Protein AF-A0A2H0DFX2-F1 (afdb_monomer_lite)

Sequence (112 aa):
MTKESKKNKLSRDNHSLLMTILVDLFSQRKTLLLLVLLVSISAIAVTWSTQKARELNSQWAKLVDNRNKINVDWRKLRLEYRALAEHSRIENLARKKLNMQPVTADKEKVIR

Secondary structure (DSSP, 8-state):
--SHHHHHHHHHHHHHHHHHHHHHHHHH-HHHHHHHHHHHHHHHHHHHHHHHHHHHHHHHHHHHHHHHHHHHHHHHHHHHHHHHHHHHHHHHHHHHHH------GGG-----

Structure (mmCIF, N/CA/C/O backbone):
data_AF-A0A2H0DFX2-F1
#
_entry.id   AF-A0A2H0DFX2-F1
#
loop_
_atom_site.group_PDB
_atom_site.id
_atom_site.type_symbol
_atom_site.label_atom_id
_atom_site.label_alt_id
_atom_site.label_comp_id
_atom_site.label_asym_id
_atom_site.label_entity_id
_atom_site.label_seq_id
_atom_site.pdbx_PDB_ins_code
_atom_site.Cartn_x
_atom_site.Cartn_y
_atom_site.Cartn_z
_atom_site.occupancy
_atom_site.B_iso_or_equiv
_atom_site.auth_seq_id
_atom_site.auth_comp_id
_atom_site.auth_asym_id
_atom_site.auth_atom_id
_atom_site.pdbx_PDB_model_num
ATOM 1 N N . MET A 1 1 ? 45.044 -34.991 -30.700 1.00 48.75 1 MET A N 1
ATOM 2 C CA . MET A 1 1 ? 45.183 -33.679 -30.023 1.00 48.75 1 MET A CA 1
ATOM 3 C C . MET A 1 1 ? 44.332 -32.600 -30.722 1.00 48.75 1 MET A C 1
ATOM 5 O O . MET A 1 1 ? 44.796 -31.498 -30.960 1.00 48.75 1 MET A O 1
ATOM 9 N N . THR A 1 2 ? 43.081 -32.912 -31.103 1.00 49.66 2 THR A N 1
ATOM 10 C CA . THR A 1 2 ? 42.354 -32.189 -32.180 1.00 49.66 2 THR A CA 1
ATOM 11 C C . THR A 1 2 ? 40.900 -31.815 -31.855 1.00 49.66 2 THR A C 1
ATOM 13 O O . THR A 1 2 ? 40.184 -31.336 -32.731 1.00 49.66 2 THR A O 1
ATOM 16 N N . LYS A 1 3 ? 40.435 -31.994 -30.611 1.00 53.09 3 LYS A N 1
ATOM 17 C CA . LYS A 1 3 ? 39.040 -31.684 -30.227 1.00 53.09 3 LYS A CA 1
ATOM 18 C C . LYS A 1 3 ? 38.868 -30.359 -29.467 1.00 53.09 3 LYS A C 1
ATOM 20 O O . LYS A 1 3 ? 37.813 -29.745 -29.572 1.00 53.09 3 LYS A O 1
ATOM 25 N N . GLU A 1 4 ? 39.915 -29.868 -28.806 1.00 49.66 4 GLU A N 1
ATOM 26 C CA . GLU A 1 4 ? 39.890 -28.621 -28.017 1.00 49.66 4 GLU A CA 1
ATOM 27 C C . GLU A 1 4 ? 39.815 -27.353 -28.900 1.00 49.66 4 GLU A C 1
ATOM 29 O O . GLU A 1 4 ? 39.080 -26.414 -28.603 1.00 49.66 4 GLU A O 1
ATOM 34 N N . SER A 1 5 ? 40.497 -27.342 -30.054 1.00 49.50 5 SER A N 1
ATOM 35 C CA . SER A 1 5 ? 40.596 -26.152 -30.923 1.00 49.50 5 SER A CA 1
ATOM 36 C C . SER A 1 5 ? 39.297 -25.814 -31.681 1.00 49.50 5 SER A C 1
ATOM 38 O O . SER A 1 5 ? 38.997 -24.642 -31.909 1.00 49.50 5 SER A O 1
ATOM 40 N N . LYS A 1 6 ? 38.461 -26.810 -32.023 1.00 51.00 6 LYS A N 1
ATOM 41 C CA . LYS A 1 6 ? 37.189 -26.578 -32.744 1.00 51.00 6 LYS A CA 1
ATOM 42 C C . LYS A 1 6 ? 36.076 -26.011 -31.856 1.00 51.00 6 LYS A C 1
ATOM 44 O O . LYS A 1 6 ? 35.236 -25.263 -32.349 1.00 51.00 6 LYS A O 1
ATOM 49 N N . LYS A 1 7 ? 36.080 -26.321 -30.555 1.00 50.56 7 LYS A N 1
ATOM 50 C CA . LYS A 1 7 ? 35.050 -25.857 -29.607 1.00 50.56 7 LYS A CA 1
ATOM 51 C C . LYS A 1 7 ? 35.168 -24.351 -29.321 1.00 50.56 7 LYS A C 1
ATOM 53 O O . LYS A 1 7 ? 34.162 -23.690 -29.092 1.00 50.56 7 LYS A O 1
ATOM 58 N N . ASN A 1 8 ? 36.384 -23.806 -29.425 1.00 50.94 8 ASN A N 1
ATOM 59 C CA . ASN A 1 8 ? 36.686 -22.398 -29.157 1.00 50.94 8 ASN A CA 1
ATOM 60 C C . ASN A 1 8 ? 36.369 -21.460 -30.346 1.00 50.94 8 ASN A C 1
ATOM 62 O O . ASN A 1 8 ? 36.130 -20.275 -30.141 1.00 50.94 8 ASN A O 1
ATOM 66 N N . LYS A 1 9 ? 36.303 -21.974 -31.589 1.00 52.78 9 LYS A N 1
ATOM 67 C CA . LYS A 1 9 ? 35.828 -21.202 -32.761 1.00 52.78 9 LYS A CA 1
ATOM 68 C C . LYS A 1 9 ? 34.303 -21.107 -32.832 1.00 52.78 9 LYS A C 1
ATOM 70 O O . LYS A 1 9 ? 33.781 -20.022 -33.044 1.00 52.78 9 LYS A O 1
ATOM 75 N N . LEU A 1 10 ? 33.591 -22.204 -32.553 1.00 53.06 10 LEU A N 1
ATOM 76 C CA . LEU A 1 10 ? 32.124 -22.220 -32.619 1.00 53.06 10 LEU A CA 1
ATOM 77 C C . LEU A 1 10 ? 31.477 -21.235 -31.625 1.00 53.06 10 LEU A C 1
ATOM 79 O O . LEU A 1 10 ? 30.417 -20.694 -31.905 1.00 53.06 10 LEU A O 1
ATOM 83 N N . SER A 1 11 ? 32.121 -20.951 -30.488 1.00 53.56 11 SER A N 1
ATOM 84 C CA . SER A 1 11 ? 31.616 -19.956 -29.531 1.00 53.56 11 SER A CA 1
ATOM 85 C C . SER A 1 11 ? 32.012 -18.515 -29.887 1.00 53.56 11 SER A C 1
ATOM 87 O O . SER A 1 11 ? 31.272 -17.591 -29.567 1.00 53.56 11 SER A O 1
ATOM 89 N N . ARG A 1 12 ? 33.149 -18.298 -30.565 1.00 58.59 12 ARG A N 1
ATOM 90 C CA . ARG A 1 12 ? 33.666 -16.953 -30.887 1.00 58.59 12 ARG A CA 1
ATOM 91 C C . ARG A 1 12 ? 32.906 -16.299 -32.046 1.00 58.59 12 ARG A C 1
ATOM 93 O O . ARG A 1 12 ? 32.673 -15.095 -32.003 1.00 58.59 12 ARG A O 1
ATOM 100 N N . ASP A 1 13 ? 32.441 -17.107 -32.997 1.00 59.00 13 ASP A N 1
ATOM 101 C CA . ASP 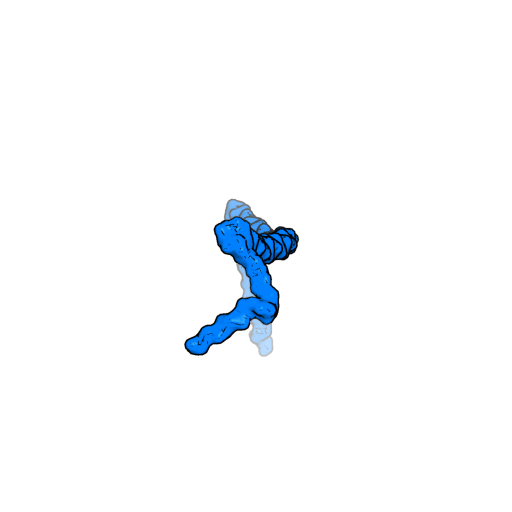A 1 13 ? 31.689 -16.646 -34.171 1.00 59.00 13 ASP A CA 1
ATOM 102 C C . ASP A 1 13 ? 30.196 -16.428 -33.837 1.00 59.00 13 ASP A C 1
ATOM 104 O O . ASP A 1 13 ? 29.562 -15.492 -34.320 1.00 59.00 13 ASP A O 1
ATOM 108 N N . ASN A 1 14 ? 29.638 -17.226 -32.919 1.00 62.69 14 ASN A N 1
ATOM 109 C CA . ASN A 1 14 ? 28.245 -17.081 -32.482 1.00 62.69 14 ASN A CA 1
ATOM 110 C C . ASN A 1 14 ? 28.026 -15.828 -31.622 1.00 62.69 14 ASN A C 1
ATOM 112 O O . ASN A 1 14 ? 26.974 -15.194 -31.719 1.00 62.69 14 ASN A O 1
ATOM 116 N N . HIS A 1 15 ? 29.011 -15.439 -30.804 1.00 59.06 15 HIS A N 1
ATOM 117 C CA . HIS A 1 15 ? 28.920 -14.204 -30.025 1.00 59.06 15 HIS A CA 1
ATOM 118 C C . HIS A 1 15 ? 29.014 -12.959 -30.904 1.00 59.06 15 HIS A C 1
ATOM 120 O O . HIS A 1 15 ? 28.297 -12.004 -30.625 1.00 59.06 15 HIS A O 1
ATOM 126 N N . SER A 1 16 ? 29.817 -12.959 -31.978 1.00 71.00 16 SER A N 1
ATOM 127 C CA . SER A 1 16 ? 29.875 -11.792 -32.863 1.00 71.00 16 SER A CA 1
ATOM 128 C C . SER A 1 16 ? 28.618 -11.679 -33.720 1.00 71.00 16 SER A C 1
ATOM 130 O O . SER A 1 16 ? 28.055 -10.600 -33.783 1.00 71.00 16 SER A O 1
ATOM 132 N N . LEU A 1 17 ? 28.106 -12.769 -34.303 1.00 75.44 17 LEU A N 1
ATOM 133 C CA . LEU A 1 17 ? 26.921 -12.716 -35.171 1.00 75.44 17 LEU A CA 1
ATOM 134 C C . LEU A 1 17 ? 25.644 -12.337 -34.414 1.00 75.44 17 LEU A C 1
ATOM 136 O O . LEU A 1 17 ? 24.898 -11.466 -34.862 1.00 75.44 17 LEU A O 1
ATOM 140 N N . LEU A 1 18 ? 25.404 -12.944 -33.246 1.00 75.19 18 LEU A N 1
ATOM 141 C CA . LEU A 1 18 ? 24.248 -12.594 -32.417 1.00 75.19 18 LEU A CA 1
ATOM 142 C C . LEU A 1 18 ? 24.346 -11.157 -31.902 1.00 75.19 18 LEU A C 1
ATOM 144 O O . LEU A 1 18 ? 23.345 -10.444 -31.895 1.00 75.19 18 LEU A O 1
ATOM 148 N N . MET A 1 19 ? 25.549 -10.713 -31.522 1.00 74.00 19 MET A N 1
ATOM 149 C CA . MET A 1 19 ? 25.776 -9.335 -31.094 1.00 74.00 19 MET A CA 1
ATOM 150 C C . MET A 1 19 ? 25.605 -8.347 -32.254 1.00 74.00 19 MET A C 1
ATOM 152 O O . MET A 1 19 ? 25.026 -7.285 -32.050 1.00 74.00 19 MET A O 1
ATOM 156 N N . THR A 1 20 ? 26.027 -8.692 -33.474 1.00 73.44 20 THR A N 1
ATOM 157 C CA . THR A 1 20 ? 25.844 -7.843 -34.659 1.00 73.44 20 THR A CA 1
ATOM 158 C C . THR A 1 20 ? 24.376 -7.748 -35.063 1.00 73.44 20 THR A C 1
ATOM 160 O O . THR A 1 20 ? 23.921 -6.645 -35.326 1.00 73.44 20 THR A O 1
ATOM 163 N N . ILE A 1 21 ? 23.603 -8.841 -35.043 1.00 73.06 21 ILE A N 1
ATOM 164 C CA . ILE A 1 21 ? 22.159 -8.798 -35.345 1.00 73.06 21 ILE A CA 1
ATOM 165 C C . ILE A 1 21 ? 21.405 -7.999 -34.278 1.00 73.06 21 ILE A C 1
ATOM 167 O O . ILE A 1 21 ? 20.544 -7.192 -34.621 1.00 73.06 21 ILE A O 1
ATOM 171 N N . LEU A 1 22 ? 21.749 -8.165 -32.995 1.00 73.50 22 LEU A N 1
ATOM 172 C CA . LEU A 1 22 ? 21.200 -7.337 -31.917 1.00 73.50 22 LEU A CA 1
ATOM 173 C C . LEU A 1 22 ? 21.494 -5.854 -32.156 1.00 73.50 22 LEU A C 1
ATOM 175 O O . LEU A 1 22 ? 20.584 -5.037 -32.102 1.00 73.50 22 LEU A O 1
ATOM 179 N N . VAL A 1 23 ? 22.738 -5.496 -32.464 1.00 72.69 23 VAL A N 1
ATOM 180 C CA . VAL A 1 23 ? 23.123 -4.098 -32.698 1.00 72.69 23 VAL A CA 1
ATOM 181 C C . VAL A 1 23 ? 22.504 -3.534 -33.983 1.00 72.69 23 VAL A C 1
ATOM 183 O O . VAL A 1 23 ? 22.081 -2.381 -33.985 1.00 72.69 23 VAL A O 1
ATOM 186 N N . ASP A 1 24 ? 22.392 -4.323 -35.052 1.00 68.25 24 ASP A N 1
ATOM 187 C CA . ASP A 1 24 ? 21.836 -3.884 -36.338 1.00 68.25 24 ASP A CA 1
ATOM 188 C C . ASP A 1 24 ? 20.313 -3.694 -36.258 1.00 68.25 24 ASP A C 1
ATOM 190 O O . ASP A 1 24 ? 19.789 -2.684 -36.725 1.00 68.25 24 ASP A O 1
ATOM 194 N N . LEU A 1 25 ? 19.596 -4.575 -35.545 1.00 69.50 25 LEU A N 1
ATOM 195 C CA . LEU A 1 25 ? 18.163 -4.404 -35.271 1.00 69.50 25 LEU A CA 1
ATOM 196 C C . LEU A 1 25 ? 17.895 -3.141 -34.438 1.00 69.50 25 LEU A C 1
ATOM 198 O O . LEU A 1 25 ? 16.916 -2.427 -34.668 1.00 69.50 25 LEU A O 1
ATOM 202 N N . PHE A 1 26 ? 18.795 -2.853 -33.495 1.00 69.38 26 PHE A N 1
ATOM 203 C CA . PHE A 1 26 ? 18.762 -1.648 -32.676 1.00 69.38 26 PHE A CA 1
ATOM 204 C C . PHE A 1 26 ? 19.114 -0.388 -33.497 1.00 69.38 26 PHE A C 1
ATOM 206 O O . PHE A 1 26 ? 18.474 0.647 -33.332 1.00 69.38 26 PHE A O 1
ATOM 213 N N . SER A 1 27 ? 20.068 -0.456 -34.430 1.00 68.06 27 SER A N 1
ATOM 214 C CA . SER A 1 27 ? 20.563 0.710 -35.182 1.00 68.06 27 SER A CA 1
ATOM 215 C C . SER A 1 27 ? 19.706 1.078 -36.407 1.00 68.06 27 SER A C 1
ATOM 217 O O . SER A 1 27 ? 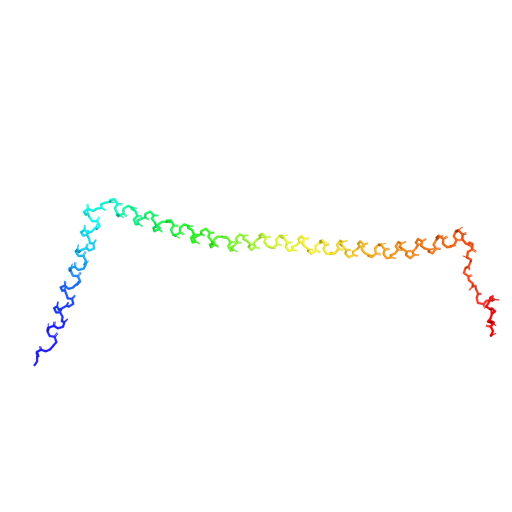19.434 2.259 -36.641 1.00 68.06 27 SER A O 1
ATOM 219 N N . GLN A 1 28 ? 19.215 0.086 -37.160 1.00 67.25 28 GLN A N 1
ATOM 220 C CA . GLN A 1 28 ? 18.423 0.280 -38.388 1.00 67.25 28 GLN A CA 1
ATOM 221 C C . GLN A 1 28 ? 17.029 0.859 -38.104 1.00 67.25 28 GLN A C 1
ATOM 223 O O . GLN A 1 28 ? 16.505 1.659 -38.880 1.00 67.25 28 GLN A O 1
ATOM 228 N N . ARG A 1 29 ? 16.401 0.465 -36.985 1.00 72.38 29 ARG A N 1
ATOM 229 C CA . ARG A 1 29 ? 15.022 0.846 -36.635 1.00 72.38 29 ARG A CA 1
ATOM 230 C C . ARG A 1 29 ? 14.962 1.555 -35.285 1.00 72.38 29 ARG A C 1
ATOM 232 O O . ARG A 1 29 ? 14.411 1.039 -34.315 1.00 72.38 29 ARG A O 1
ATOM 239 N N . LYS A 1 30 ? 15.454 2.800 -35.258 1.00 78.62 30 LYS A N 1
ATOM 240 C CA . LYS A 1 30 ? 15.394 3.712 -34.094 1.00 78.62 30 LYS A CA 1
ATOM 241 C C . LYS A 1 30 ? 14.001 3.791 -33.441 1.00 78.62 30 LYS A C 1
ATOM 243 O O . LYS A 1 30 ? 13.902 3.954 -32.230 1.00 78.62 30 LYS A O 1
ATOM 248 N N . THR A 1 31 ? 12.928 3.637 -34.222 1.00 77.62 31 THR A N 1
ATOM 249 C CA . THR A 1 31 ? 11.536 3.612 -33.739 1.00 77.62 31 THR A CA 1
ATOM 250 C C . THR A 1 31 ? 11.211 2.392 -32.874 1.00 77.62 31 THR A C 1
ATOM 252 O O . THR A 1 31 ? 10.556 2.541 -31.846 1.00 77.62 31 THR A O 1
ATOM 255 N N . LEU A 1 32 ? 11.691 1.198 -33.239 1.00 81.56 32 LEU A N 1
ATOM 256 C CA . LEU A 1 32 ? 11.529 -0.013 -32.424 1.00 81.56 32 LEU A CA 1
ATOM 257 C C . LEU A 1 32 ? 12.320 0.100 -31.125 1.00 81.56 32 LEU A C 1
ATOM 259 O O . LEU A 1 32 ? 11.829 -0.267 -30.062 1.00 81.56 32 LEU A O 1
ATOM 263 N N . LEU A 1 33 ? 13.522 0.663 -31.209 1.00 82.62 33 LEU A N 1
ATOM 264 C CA . LEU A 1 33 ? 14.376 0.902 -30.056 1.00 82.62 33 LEU A CA 1
ATOM 265 C C . LEU A 1 33 ? 13.703 1.831 -29.030 1.00 82.62 33 LEU A C 1
ATOM 267 O O . LEU A 1 33 ? 13.659 1.527 -27.837 1.00 82.62 33 LEU A O 1
ATOM 271 N N . LEU A 1 34 ? 13.119 2.933 -29.511 1.00 83.44 34 LEU A N 1
ATOM 272 C CA . LEU A 1 34 ? 12.337 3.863 -28.696 1.00 83.44 34 LEU A CA 1
ATOM 273 C C . LEU A 1 34 ? 11.138 3.162 -28.039 1.00 83.44 34 LEU A C 1
ATOM 275 O O . LEU A 1 34 ? 10.886 3.361 -26.853 1.00 83.44 34 LEU A O 1
ATOM 279 N N . LEU A 1 35 ? 10.424 2.316 -28.787 1.00 85.81 35 LEU A N 1
ATOM 280 C CA . LEU A 1 35 ? 9.277 1.562 -28.279 1.00 85.81 35 LEU A CA 1
ATOM 281 C C . LEU A 1 35 ? 9.682 0.603 -27.147 1.00 85.81 35 LEU A C 1
ATOM 283 O O . LEU A 1 35 ? 9.036 0.579 -26.102 1.00 85.81 35 LEU A O 1
ATOM 287 N N . VAL A 1 36 ? 10.770 -0.152 -27.327 1.00 86.75 36 VAL A N 1
ATOM 288 C CA . VAL A 1 36 ? 11.293 -1.083 -26.311 1.00 86.75 36 VAL A CA 1
ATOM 289 C C . VAL A 1 36 ? 11.715 -0.334 -25.049 1.00 86.75 36 VAL A C 1
ATOM 291 O O . VAL A 1 36 ? 11.405 -0.771 -23.937 1.00 86.75 36 VAL A O 1
ATOM 294 N N . LEU A 1 37 ? 12.375 0.816 -25.207 1.00 89.62 37 LEU A N 1
ATOM 295 C CA . LEU A 1 37 ? 12.759 1.672 -24.088 1.00 89.62 37 LEU A CA 1
ATOM 296 C C . LEU A 1 37 ? 11.520 2.162 -23.324 1.00 89.62 37 LEU A C 1
ATOM 298 O O . LEU A 1 37 ? 11.467 2.056 -22.100 1.00 89.62 37 LEU A O 1
ATOM 302 N N . LEU A 1 38 ? 10.505 2.646 -24.044 1.00 91.31 38 LEU A N 1
ATOM 303 C CA . LEU A 1 38 ? 9.275 3.173 -23.458 1.00 91.31 38 LEU A CA 1
ATOM 304 C C . LEU A 1 38 ? 8.508 2.095 -22.677 1.00 91.31 38 LEU A C 1
ATOM 306 O O . LEU A 1 38 ? 8.070 2.338 -21.552 1.00 91.31 38 LEU A O 1
ATOM 310 N N . VAL A 1 39 ? 8.400 0.884 -23.234 1.00 92.31 39 VAL A N 1
ATOM 311 C CA . VAL A 1 39 ? 7.771 -0.267 -22.564 1.00 92.31 39 VAL A CA 1
ATOM 312 C C . VAL A 1 39 ? 8.569 -0.700 -21.331 1.00 92.31 39 VAL A C 1
ATOM 314 O O . VAL A 1 39 ? 7.977 -0.961 -20.284 1.00 92.31 39 VAL A O 1
ATOM 317 N N . SER A 1 40 ? 9.901 -0.717 -21.407 1.00 94.69 40 SER A N 1
ATOM 318 C CA . SER A 1 40 ? 10.760 -1.059 -20.264 1.00 94.69 40 SER A CA 1
ATOM 319 C C . SER A 1 40 ? 10.599 -0.058 -19.116 1.00 94.69 40 SER A C 1
ATOM 321 O O . SER A 1 40 ? 10.420 -0.453 -17.964 1.00 94.69 40 SER A O 1
ATOM 323 N N . ILE A 1 41 ? 10.586 1.243 -19.431 1.00 94.56 41 ILE A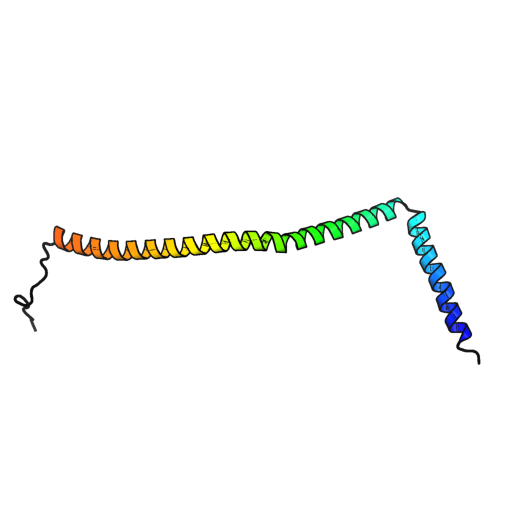 N 1
ATOM 324 C CA . ILE A 1 41 ? 10.341 2.310 -18.451 1.00 94.56 41 ILE A CA 1
ATOM 325 C C . ILE A 1 41 ? 8.944 2.160 -17.837 1.00 94.56 41 ILE A C 1
ATOM 327 O O . ILE A 1 41 ? 8.796 2.260 -16.619 1.00 94.56 41 ILE A O 1
ATOM 331 N N . SER A 1 42 ? 7.928 1.870 -18.654 1.00 92.56 42 SER A N 1
ATOM 332 C CA . SER A 1 42 ? 6.557 1.644 -18.187 1.00 92.56 42 SER A CA 1
ATOM 333 C C . SER A 1 42 ? 6.466 0.465 -17.210 1.00 92.56 42 SER A C 1
ATOM 335 O O . SER A 1 42 ? 5.891 0.606 -16.131 1.00 92.56 42 SER A O 1
ATOM 337 N N . ALA A 1 43 ? 7.101 -0.668 -17.522 1.00 91.75 43 ALA A N 1
ATOM 338 C CA . ALA A 1 43 ? 7.111 -1.845 -16.654 1.00 91.75 43 ALA A CA 1
ATOM 339 C C . ALA A 1 43 ? 7.754 -1.558 -15.285 1.00 91.75 43 ALA A C 1
ATOM 341 O O . ALA A 1 43 ? 7.220 -1.952 -14.241 1.00 91.75 43 ALA A O 1
ATOM 342 N N . ILE A 1 44 ? 8.873 -0.825 -15.279 1.00 92.62 44 ILE A N 1
ATOM 343 C CA . ILE A 1 44 ? 9.550 -0.398 -14.048 1.00 92.62 44 ILE A CA 1
ATOM 344 C C . ILE A 1 44 ? 8.655 0.560 -13.254 1.00 92.62 44 ILE A C 1
ATOM 346 O O . ILE A 1 44 ? 8.484 0.374 -12.050 1.00 92.62 44 ILE A O 1
ATOM 350 N N . ALA A 1 45 ? 8.038 1.544 -13.911 1.00 89.00 45 ALA A N 1
ATOM 351 C CA . ALA A 1 45 ? 7.163 2.522 -13.267 1.00 89.00 45 ALA A CA 1
ATOM 352 C C . ALA A 1 45 ? 5.939 1.867 -12.599 1.00 89.00 45 ALA A C 1
ATOM 354 O O . ALA A 1 45 ? 5.621 2.173 -11.448 1.00 89.00 45 ALA A O 1
ATOM 355 N N . VAL A 1 46 ? 5.284 0.922 -13.282 1.00 86.94 46 VAL A N 1
ATOM 356 C CA . VAL A 1 46 ? 4.132 0.170 -12.751 1.00 86.94 46 VAL A CA 1
ATOM 357 C C . VAL A 1 46 ? 4.532 -0.680 -11.541 1.00 86.94 46 VAL A C 1
ATOM 359 O O . VAL A 1 46 ? 3.865 -0.659 -10.500 1.00 86.94 46 VAL A O 1
ATOM 362 N N . THR A 1 47 ? 5.653 -1.394 -11.644 1.00 85.38 47 THR A N 1
ATOM 363 C CA . THR A 1 47 ? 6.174 -2.230 -10.552 1.00 85.38 47 THR A CA 1
ATOM 364 C C . THR A 1 47 ? 6.569 -1.377 -9.344 1.00 85.38 47 THR A C 1
ATOM 366 O O . THR A 1 47 ? 6.250 -1.714 -8.202 1.00 85.38 47 THR A O 1
ATOM 369 N N . TRP A 1 48 ? 7.201 -0.225 -9.581 1.00 83.25 48 TRP A N 1
ATOM 370 C CA . TRP A 1 48 ? 7.611 0.695 -8.523 1.00 83.25 48 TRP A CA 1
ATOM 371 C C . TRP A 1 48 ? 6.417 1.335 -7.807 1.00 83.25 48 TRP A C 1
ATOM 373 O O . TRP A 1 48 ? 6.409 1.409 -6.576 1.00 83.25 48 TRP A O 1
ATOM 383 N N . SER A 1 49 ? 5.375 1.710 -8.556 1.00 73.75 49 SER A N 1
ATOM 384 C CA . SER A 1 49 ? 4.106 2.198 -8.001 1.00 73.75 49 SER A CA 1
ATOM 385 C C . SER A 1 49 ? 3.463 1.164 -7.066 1.00 73.75 49 SER A C 1
ATOM 387 O O . SER A 1 49 ? 3.026 1.484 -5.959 1.00 73.75 49 SER A O 1
ATOM 389 N N . THR A 1 50 ? 3.519 -0.114 -7.448 1.00 76.12 50 THR A N 1
ATOM 390 C CA . THR A 1 50 ? 2.979 -1.221 -6.645 1.00 76.12 50 THR A CA 1
ATOM 391 C C . THR A 1 50 ? 3.792 -1.456 -5.369 1.00 76.12 50 THR A C 1
ATOM 393 O O . THR A 1 50 ? 3.228 -1.743 -4.312 1.00 76.12 50 THR A O 1
ATOM 396 N N . GLN A 1 51 ? 5.117 -1.293 -5.419 1.00 66.12 51 GLN A N 1
ATOM 397 C CA . GLN A 1 51 ? 5.960 -1.465 -4.235 1.00 66.12 51 GLN A CA 1
ATOM 398 C C . GLN A 1 51 ? 5.796 -0.312 -3.233 1.00 66.12 51 GLN A C 1
ATOM 400 O O . GLN A 1 51 ? 5.699 -0.556 -2.029 1.00 66.12 51 GLN A O 1
ATOM 405 N N . LYS A 1 52 ? 5.665 0.931 -3.717 1.00 62.09 52 LYS A N 1
ATOM 406 C CA . LYS A 1 52 ? 5.343 2.115 -2.895 1.00 62.09 52 LYS A CA 1
ATOM 407 C C . LYS A 1 52 ? 4.010 1.965 -2.158 1.00 62.09 52 LYS A C 1
ATOM 409 O O . LYS A 1 52 ? 3.880 2.439 -1.028 1.00 62.09 52 LYS A O 1
ATOM 414 N N . ALA A 1 53 ? 3.052 1.253 -2.753 1.00 61.22 53 ALA A N 1
ATOM 415 C CA . ALA A 1 53 ? 1.787 0.954 -2.099 1.00 61.22 53 ALA A CA 1
ATOM 416 C C . ALA A 1 53 ? 1.981 0.128 -0.817 1.00 61.22 53 ALA A C 1
ATOM 418 O O . ALA A 1 53 ? 1.249 0.354 0.134 1.00 61.22 53 ALA A O 1
ATOM 419 N N . ARG A 1 54 ? 2.984 -0.758 -0.710 1.00 62.12 54 ARG A N 1
ATOM 420 C CA . ARG A 1 54 ? 3.173 -1.579 0.506 1.00 62.12 54 ARG A CA 1
ATOM 421 C C . ARG A 1 54 ? 3.596 -0.767 1.731 1.00 62.12 54 ARG A C 1
ATOM 423 O O . ARG A 1 54 ? 3.126 -1.045 2.832 1.00 62.12 54 ARG A O 1
ATOM 430 N N . GLU A 1 55 ? 4.446 0.240 1.557 1.00 59.44 55 GLU A N 1
ATOM 431 C CA . GLU A 1 55 ? 4.940 1.054 2.674 1.00 59.44 55 GLU A CA 1
ATOM 432 C C . GLU A 1 55 ? 3.935 2.139 3.081 1.00 59.44 55 GLU A C 1
ATOM 434 O O . GLU A 1 55 ? 3.656 2.317 4.269 1.00 59.44 55 GLU A O 1
ATOM 439 N N . LEU A 1 56 ? 3.302 2.796 2.101 1.00 59.00 56 LEU A N 1
ATOM 440 C CA . LEU A 1 56 ? 2.268 3.793 2.373 1.00 59.00 56 LEU A CA 1
ATOM 441 C C . LEU A 1 56 ? 1.012 3.127 2.962 1.00 59.00 56 LEU A C 1
ATOM 443 O O . LEU A 1 56 ? 0.463 3.616 3.948 1.00 59.00 56 LEU A O 1
ATOM 447 N N . ASN A 1 57 ? 0.618 1.954 2.455 1.00 58.53 57 ASN A N 1
ATOM 448 C CA . ASN A 1 57 ? -0.505 1.189 3.001 1.00 58.53 57 ASN A CA 1
ATOM 449 C C . ASN A 1 57 ? -0.256 0.728 4.443 1.00 58.53 57 ASN A C 1
ATOM 451 O O . ASN A 1 57 ? -1.208 0.619 5.201 1.00 58.53 57 ASN A O 1
ATOM 455 N N . SER A 1 58 ? 0.995 0.517 4.867 1.00 61.50 58 SER A N 1
ATOM 456 C CA . SER A 1 58 ? 1.301 0.177 6.265 1.00 61.50 58 SER A CA 1
ATOM 457 C C . SER A 1 58 ? 0.982 1.334 7.221 1.00 61.50 58 SER A C 1
ATOM 459 O O . SER A 1 58 ? 0.392 1.123 8.281 1.00 61.50 58 SER A O 1
ATOM 461 N N . GLN A 1 59 ? 1.300 2.576 6.840 1.00 64.31 59 GLN A N 1
ATOM 462 C CA . GLN A 1 59 ? 0.977 3.752 7.659 1.00 64.31 59 GLN A CA 1
ATOM 463 C C . GLN A 1 59 ? -0.531 4.025 7.690 1.00 64.31 59 GLN A C 1
ATOM 465 O O . GLN A 1 59 ? -1.099 4.239 8.762 1.00 64.31 59 GLN A O 1
ATOM 470 N N . TRP A 1 60 ? -1.192 3.933 6.533 1.00 69.75 60 TRP A N 1
ATOM 471 C CA . TRP A 1 60 ? -2.649 4.035 6.440 1.00 69.75 60 TRP A CA 1
ATOM 472 C C . TRP A 1 60 ? -3.352 2.935 7.247 1.00 69.75 60 TRP A C 1
ATOM 474 O O . TRP A 1 60 ? -4.267 3.231 8.014 1.00 69.75 60 TRP A O 1
ATOM 484 N N . ALA A 1 61 ? -2.881 1.689 7.165 1.00 69.50 61 ALA A N 1
ATOM 485 C CA . ALA A 1 61 ? -3.416 0.568 7.934 1.00 69.50 61 ALA A CA 1
ATOM 486 C C . ALA A 1 61 ? -3.280 0.783 9.448 1.00 69.50 61 ALA A C 1
ATOM 488 O O . ALA A 1 61 ? -4.226 0.509 10.184 1.00 69.50 61 ALA A O 1
ATOM 489 N N . LYS A 1 62 ? -2.155 1.336 9.924 1.00 77.31 62 LYS A N 1
ATOM 490 C CA . LYS A 1 62 ? -1.965 1.662 11.350 1.00 77.31 62 LYS A CA 1
ATOM 491 C C . LYS A 1 62 ? -2.951 2.722 11.847 1.00 77.31 62 LYS A C 1
ATOM 493 O O . LYS A 1 62 ? -3.484 2.600 12.948 1.00 77.31 62 LYS A O 1
ATOM 498 N N . LEU A 1 63 ? -3.210 3.760 11.052 1.00 75.38 63 LEU A N 1
ATOM 499 C CA . LEU A 1 63 ? -4.152 4.816 11.433 1.00 75.38 63 LEU A CA 1
ATOM 500 C C . LEU A 1 63 ? -5.601 4.299 11.464 1.00 75.38 63 LEU A C 1
ATOM 502 O O . LEU A 1 63 ? -6.371 4.642 12.363 1.00 75.38 63 LEU A O 1
ATOM 506 N N . VAL A 1 64 ? -5.949 3.424 10.516 1.00 80.56 64 VAL A N 1
ATOM 507 C CA . VAL A 1 64 ? -7.244 2.731 10.470 1.00 80.56 64 VAL A CA 1
ATOM 508 C C . VAL A 1 64 ? -7.410 1.781 11.661 1.00 80.56 64 VAL A C 1
ATOM 510 O O . VAL A 1 64 ? -8.474 1.770 12.277 1.00 80.56 64 VAL A O 1
ATOM 513 N N . ASP A 1 65 ? -6.365 1.047 12.045 1.00 80.75 65 ASP A N 1
ATOM 514 C CA . ASP A 1 65 ? -6.387 0.153 13.210 1.00 80.75 65 ASP A CA 1
ATOM 515 C C . ASP A 1 65 ? -6.665 0.913 14.518 1.00 80.75 65 ASP A C 1
ATOM 517 O O . ASP A 1 65 ? -7.561 0.548 15.282 1.00 80.75 65 ASP A O 1
ATOM 521 N N . ASN A 1 66 ? -5.978 2.038 14.737 1.00 80.56 66 ASN A N 1
ATOM 522 C CA . ASN A 1 66 ? -6.220 2.889 15.905 1.00 80.56 66 ASN A CA 1
ATOM 523 C C . ASN A 1 66 ? -7.662 3.413 15.951 1.00 80.56 66 ASN A C 1
ATOM 525 O O . ASN A 1 66 ? -8.299 3.408 17.006 1.00 80.56 66 ASN A O 1
ATOM 529 N N . ARG A 1 67 ? -8.216 3.813 14.800 1.00 82.88 67 ARG A N 1
ATOM 530 C CA . ARG A 1 67 ? -9.617 4.246 14.714 1.00 82.88 67 ARG A CA 1
ATOM 531 C C . ARG A 1 67 ? -10.590 3.099 15.000 1.00 82.88 67 ARG A C 1
ATOM 533 O O . ARG A 1 67 ? -11.622 3.315 15.635 1.00 82.88 67 ARG A O 1
ATOM 540 N N . ASN A 1 68 ? -10.273 1.884 14.563 1.00 83.19 68 ASN A N 1
ATOM 541 C CA . ASN A 1 68 ? -11.098 0.705 14.811 1.00 83.19 68 ASN A CA 1
ATOM 542 C C . ASN A 1 68 ? -11.145 0.335 16.295 1.00 83.19 68 ASN A C 1
ATOM 544 O O . ASN A 1 68 ? -12.234 0.050 16.794 1.00 83.19 68 ASN A O 1
ATOM 548 N N . LYS A 1 69 ? -10.012 0.411 17.005 1.00 88.12 69 LYS A N 1
ATOM 549 C CA . LYS A 1 69 ? -9.945 0.171 18.457 1.00 88.12 69 LYS A CA 1
ATOM 550 C C . LYS A 1 69 ? -10.911 1.073 19.224 1.00 88.12 69 LYS A C 1
ATOM 552 O O . LYS A 1 69 ? -11.801 0.576 19.907 1.00 88.12 69 LYS A O 1
ATOM 557 N N . ILE A 1 70 ? -10.841 2.385 18.991 1.00 90.00 70 ILE A N 1
ATOM 558 C CA . ILE A 1 70 ? -11.724 3.356 19.659 1.00 90.00 70 ILE A CA 1
ATOM 559 C C . ILE A 1 70 ? -13.203 3.084 19.335 1.00 90.00 70 ILE A C 1
ATOM 561 O O . ILE A 1 70 ? -14.057 3.149 20.215 1.00 90.00 70 ILE A O 1
ATOM 565 N N . ASN A 1 71 ? -13.532 2.737 18.086 1.00 89.06 71 ASN A N 1
ATOM 566 C CA . ASN A 1 71 ? -14.908 2.408 17.693 1.00 89.06 71 ASN A CA 1
ATOM 567 C C . ASN A 1 71 ? -15.449 1.134 18.362 1.00 89.06 71 ASN A C 1
ATOM 569 O O . ASN A 1 71 ? -16.660 1.008 18.561 1.00 89.06 71 ASN A O 1
ATOM 573 N N . VAL A 1 72 ? -14.593 0.156 18.659 1.00 88.94 72 VAL A N 1
ATOM 574 C CA . VAL A 1 72 ? -14.986 -1.041 19.415 1.00 88.94 72 VAL A CA 1
ATOM 575 C C . VAL A 1 72 ? -15.349 -0.649 20.841 1.00 88.94 72 VAL A C 1
ATOM 577 O O . VAL A 1 72 ? -16.455 -0.967 21.283 1.00 88.94 72 VAL A O 1
ATOM 580 N N . ASP A 1 73 ? -14.489 0.116 21.508 1.00 88.75 73 ASP A N 1
ATOM 581 C CA . ASP A 1 73 ? -14.721 0.556 22.886 1.00 88.75 73 ASP A CA 1
ATOM 582 C C . ASP A 1 73 ? -15.986 1.414 22.998 1.00 88.75 73 ASP A C 1
ATOM 584 O O . ASP A 1 73 ? -16.819 1.204 23.879 1.00 88.75 73 ASP A O 1
ATOM 588 N N . TRP A 1 74 ? -16.211 2.314 22.038 1.00 89.00 74 TRP A N 1
ATOM 589 C CA . TRP A 1 74 ? -17.418 3.142 21.992 1.00 89.00 74 TRP A CA 1
ATOM 590 C C . TRP A 1 74 ? -18.699 2.320 21.821 1.00 89.00 74 TRP A C 1
ATOM 592 O O . TRP A 1 74 ? -19.735 2.623 22.420 1.00 89.00 74 TRP A O 1
ATOM 602 N N . ARG A 1 75 ? -18.655 1.270 20.989 1.00 90.25 75 ARG A N 1
ATOM 603 C CA . ARG A 1 75 ? -19.790 0.353 20.815 1.00 90.25 75 ARG A CA 1
ATOM 604 C C . ARG A 1 75 ? -20.050 -0.447 22.084 1.00 90.25 75 ARG A C 1
ATOM 606 O O . ARG A 1 75 ? -21.212 -0.580 22.460 1.00 90.25 75 ARG A O 1
ATOM 613 N N . LYS A 1 76 ? -18.997 -0.926 22.750 1.00 90.19 76 LYS A N 1
ATOM 614 C CA . LYS A 1 76 ? -19.098 -1.633 24.031 1.00 90.19 76 LYS A CA 1
ATOM 615 C C . LYS A 1 76 ? -19.749 -0.750 25.09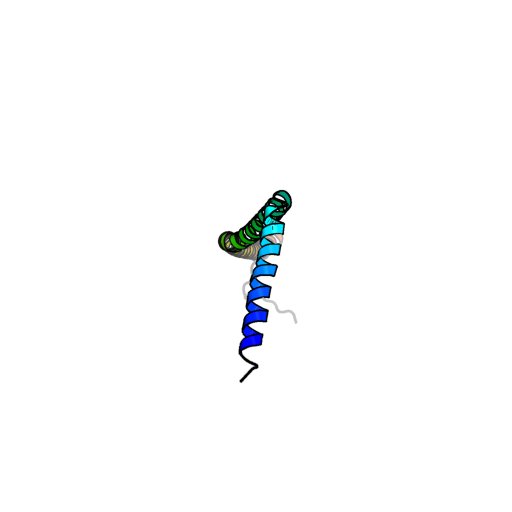3 1.00 90.19 76 LYS A C 1
ATOM 617 O O . LYS A 1 76 ? -20.766 -1.140 25.658 1.00 90.19 76 LYS A O 1
ATOM 622 N N . LEU A 1 77 ? -19.254 0.474 25.267 1.00 88.50 77 LEU A N 1
ATOM 623 C CA . LEU A 1 77 ? -19.806 1.425 26.230 1.00 88.50 77 LEU A CA 1
ATOM 624 C C . LEU A 1 77 ? -21.287 1.722 25.949 1.00 88.50 77 LEU A C 1
ATOM 626 O O . LEU A 1 77 ? -22.117 1.734 26.852 1.00 88.50 77 LEU A O 1
ATOM 630 N N . ARG A 1 78 ? -21.663 1.900 24.676 1.00 85.88 78 ARG A N 1
ATOM 631 C CA . ARG A 1 78 ? -23.067 2.123 24.294 1.00 85.88 78 ARG A CA 1
ATOM 632 C C . ARG A 1 78 ? -23.967 0.929 24.634 1.00 85.88 78 ARG A C 1
ATOM 634 O O . ARG A 1 78 ? -25.132 1.133 24.974 1.00 85.88 78 ARG A O 1
ATOM 641 N N . LEU A 1 79 ? -23.459 -0.298 24.517 1.00 84.81 79 LEU A N 1
ATOM 642 C CA . LEU A 1 79 ? -24.188 -1.506 24.911 1.00 84.81 79 LEU A CA 1
ATOM 643 C C . LEU A 1 79 ? -24.347 -1.588 26.431 1.00 84.81 79 LEU A C 1
ATOM 645 O O . LEU A 1 79 ? -25.445 -1.886 26.894 1.00 84.81 79 LEU A O 1
ATOM 649 N N . GLU A 1 80 ? -23.309 -1.239 27.193 1.00 84.31 80 GLU A N 1
ATOM 650 C CA . GLU A 1 80 ? -23.370 -1.166 28.659 1.00 84.31 80 GLU A CA 1
ATOM 651 C C . GLU A 1 80 ? -24.413 -0.141 29.129 1.00 84.31 80 GLU A C 1
ATOM 653 O O . GLU A 1 80 ? -25.282 -0.475 29.933 1.00 84.31 80 GLU A O 1
ATOM 658 N N . TYR A 1 81 ? -24.422 1.070 28.557 1.00 80.06 81 TYR A N 1
ATOM 659 C CA . TYR A 1 81 ? -25.442 2.078 28.872 1.00 80.06 81 TYR A CA 1
ATOM 660 C C . TYR A 1 81 ? -26.858 1.617 28.536 1.00 80.06 81 TYR A C 1
ATOM 662 O O . TYR A 1 81 ? -27.784 1.900 29.290 1.00 80.06 81 TYR A O 1
ATOM 670 N N . ARG A 1 82 ? -27.053 0.915 27.414 1.00 74.88 82 ARG A N 1
ATOM 671 C CA . ARG A 1 82 ? -28.369 0.376 27.047 1.00 74.88 82 ARG A CA 1
ATOM 672 C C . ARG A 1 82 ? -28.821 -0.725 27.998 1.00 74.88 82 ARG A C 1
ATOM 674 O O . ARG A 1 82 ? -29.985 -0.724 28.375 1.00 74.88 82 ARG A O 1
ATOM 681 N N . ALA A 1 83 ? -27.921 -1.609 28.423 1.00 72.00 83 ALA A N 1
ATOM 682 C CA . ALA A 1 83 ? -28.230 -2.631 29.418 1.00 72.00 83 ALA A CA 1
ATOM 683 C C . ALA A 1 83 ? -28.627 -2.001 30.767 1.00 72.00 83 ALA A C 1
ATOM 685 O O . ALA A 1 83 ? -29.633 -2.392 31.360 1.00 72.00 83 ALA A O 1
ATOM 686 N N . LEU A 1 84 ? -27.896 -0.968 31.206 1.00 67.50 84 LEU A N 1
ATOM 687 C CA . LEU A 1 84 ? -28.209 -0.228 32.431 1.00 67.50 84 LEU A CA 1
ATOM 688 C C . LEU A 1 84 ? -29.524 0.558 32.315 1.00 67.50 84 LEU A C 1
ATOM 690 O O . LEU A 1 84 ? -30.312 0.595 33.258 1.00 67.50 84 LEU A O 1
ATOM 694 N N . ALA A 1 85 ? -29.778 1.169 31.154 1.00 63.41 85 ALA A N 1
ATOM 695 C CA . ALA A 1 85 ? -30.983 1.946 30.895 1.00 63.41 85 ALA A CA 1
ATOM 696 C C . ALA A 1 85 ? -32.229 1.066 30.773 1.00 63.41 85 ALA A C 1
ATOM 698 O O . ALA A 1 85 ? -33.265 1.454 31.297 1.00 63.41 85 ALA A O 1
ATOM 699 N N . GLU A 1 86 ? -32.159 -0.104 30.136 1.00 62.25 86 GLU A N 1
ATOM 700 C CA . GLU A 1 86 ? -33.295 -1.031 30.084 1.00 62.25 86 GLU A CA 1
ATOM 701 C C . GLU A 1 86 ? -33.653 -1.532 31.485 1.00 62.25 86 GLU A C 1
ATOM 703 O O . GLU A 1 86 ? -34.805 -1.411 31.899 1.00 62.25 86 GLU A O 1
ATOM 708 N N . HIS A 1 87 ? -32.672 -1.980 32.276 1.00 61.50 87 HIS A N 1
ATOM 709 C CA . HIS A 1 87 ? -32.958 -2.459 33.628 1.00 61.50 87 HIS A CA 1
ATOM 710 C C . HIS A 1 87 ? -33.464 -1.333 34.549 1.00 61.50 87 HIS A C 1
ATOM 712 O O . HIS A 1 87 ? -34.518 -1.466 35.169 1.00 61.50 87 HIS A O 1
ATOM 718 N N . SER A 1 88 ? -32.788 -0.176 34.566 1.00 63.09 88 SER A N 1
ATOM 719 C CA . SER A 1 88 ? -33.189 0.974 35.390 1.00 63.09 88 SER A CA 1
ATOM 720 C C . SER A 1 88 ? -34.536 1.568 34.964 1.00 63.09 88 SER A C 1
ATOM 722 O O . SER A 1 88 ? -35.341 1.971 35.809 1.00 63.09 88 SER A O 1
ATOM 724 N N . ARG A 1 89 ? -34.827 1.616 33.656 1.00 65.00 89 ARG A N 1
ATOM 725 C CA . ARG A 1 89 ? -36.095 2.151 33.151 1.00 65.00 89 ARG A CA 1
ATOM 726 C C . ARG A 1 89 ? -37.250 1.213 33.458 1.00 65.00 89 ARG A C 1
ATOM 728 O O . ARG A 1 89 ? -38.289 1.713 33.871 1.00 65.00 89 ARG A O 1
ATOM 735 N N . ILE A 1 90 ? -37.081 -0.101 33.315 1.00 64.12 90 ILE A N 1
ATOM 736 C CA . ILE A 1 90 ? -38.120 -1.078 33.674 1.00 64.12 90 ILE A CA 1
ATOM 737 C C . ILE A 1 90 ? -38.407 -1.017 35.177 1.00 64.12 90 ILE A C 1
ATOM 739 O O . ILE A 1 90 ? -39.568 -0.922 35.566 1.00 64.12 90 ILE A O 1
ATOM 743 N N . GLU A 1 91 ? -37.377 -0.974 36.021 1.00 65.62 91 GLU A N 1
ATOM 744 C CA . GLU A 1 91 ? -37.542 -0.951 37.477 1.00 65.62 91 GLU A CA 1
ATOM 745 C C . GLU A 1 91 ? -38.204 0.349 37.971 1.00 65.62 91 GLU A C 1
ATOM 747 O O . GLU A 1 91 ? -39.108 0.326 38.808 1.00 65.62 91 GLU A O 1
ATOM 752 N N . ASN A 1 92 ? -37.825 1.500 37.405 1.00 65.75 92 ASN A N 1
ATOM 753 C CA . ASN A 1 92 ? -38.466 2.777 37.725 1.00 65.75 92 ASN A CA 1
ATOM 754 C C . ASN A 1 92 ? -39.883 2.892 37.161 1.00 65.75 92 ASN A C 1
ATOM 756 O O . ASN A 1 92 ? -40.746 3.476 37.818 1.00 65.75 92 ASN A O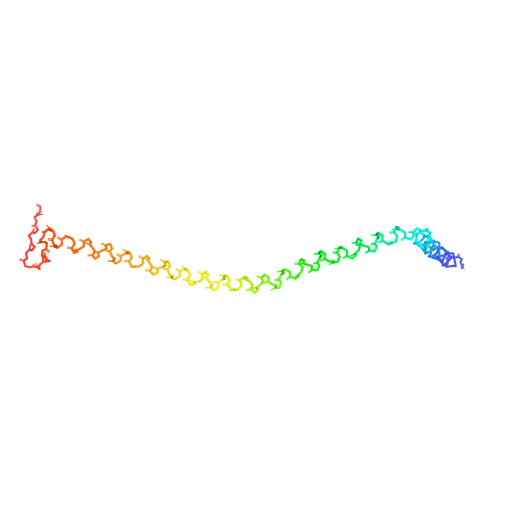 1
ATOM 760 N N . LEU A 1 93 ? -40.143 2.355 35.966 1.00 66.06 93 LEU A N 1
ATOM 761 C CA . LEU A 1 93 ? -41.489 2.325 35.400 1.00 66.06 93 LEU A CA 1
ATOM 762 C C . LEU A 1 93 ? -42.395 1.393 36.218 1.00 66.06 93 LEU A C 1
ATOM 764 O O . LEU A 1 93 ? -43.533 1.765 36.487 1.00 66.06 93 LEU A O 1
ATOM 768 N N . ALA A 1 94 ? -41.886 0.247 36.680 1.00 64.25 94 ALA A N 1
ATOM 769 C CA . ALA A 1 94 ? -42.596 -0.668 37.569 1.00 64.25 94 ALA A CA 1
ATOM 770 C C . ALA A 1 94 ? -42.869 -0.029 38.939 1.00 64.25 94 ALA A C 1
ATOM 772 O O . ALA A 1 94 ? -44.014 0.012 39.378 1.00 64.25 94 ALA A O 1
ATOM 773 N N . ARG A 1 95 ? -41.872 0.591 39.583 1.00 65.00 95 ARG A N 1
ATOM 774 C CA . ARG A 1 95 ? -42.089 1.318 40.846 1.00 65.00 95 ARG A CA 1
ATOM 775 C C . ARG A 1 95 ? -43.118 2.440 40.710 1.00 65.00 95 ARG A C 1
ATOM 777 O O . ARG A 1 95 ? -44.029 2.529 41.525 1.00 65.00 95 ARG A O 1
ATOM 784 N N . LYS A 1 96 ? -42.995 3.290 39.683 1.00 65.12 96 LYS A N 1
ATOM 785 C CA . LYS A 1 96 ? -43.843 4.487 39.541 1.00 65.12 96 LYS A CA 1
ATOM 786 C C . LYS A 1 96 ? -45.240 4.202 38.997 1.00 65.12 96 LYS A C 1
ATOM 788 O O . LYS A 1 96 ? -46.177 4.862 39.426 1.00 65.12 96 LYS A O 1
ATOM 793 N N . LYS A 1 97 ? -45.396 3.277 38.041 1.00 60.84 97 LYS A N 1
ATOM 794 C CA . LYS A 1 97 ? -46.714 2.961 37.461 1.00 60.84 97 LYS A CA 1
ATOM 795 C C . LYS A 1 97 ? -47.461 1.861 38.213 1.00 60.84 97 LYS A C 1
ATOM 797 O O . LYS A 1 97 ? -48.684 1.871 38.175 1.00 60.84 97 LYS A O 1
ATOM 802 N N . LEU A 1 98 ? -46.760 0.934 38.873 1.00 61.78 98 LEU A N 1
ATOM 803 C CA . LEU A 1 98 ? -47.376 -0.201 39.577 1.00 61.78 98 LEU A CA 1
ATOM 804 C C . LEU A 1 98 ? -47.297 -0.097 41.112 1.00 61.78 98 LEU A C 1
ATOM 806 O O . LEU A 1 98 ? -47.743 -1.020 41.783 1.00 61.78 98 LEU A O 1
ATOM 810 N N . ASN A 1 99 ? -46.769 0.997 41.687 1.00 58.50 99 ASN A N 1
ATOM 811 C CA . ASN A 1 99 ? -46.622 1.178 43.146 1.00 58.50 99 ASN A CA 1
ATOM 812 C C . ASN A 1 99 ? -45.935 -0.014 43.850 1.00 58.50 99 ASN A C 1
ATOM 814 O O . ASN A 1 99 ? -46.205 -0.312 45.014 1.00 58.50 99 ASN A O 1
ATOM 818 N N . MET A 1 100 ? -45.035 -0.714 43.151 1.00 59.16 100 MET A N 1
ATOM 819 C CA . MET A 1 100 ? -44.297 -1.832 43.733 1.00 59.16 100 MET A CA 1
ATOM 820 C C . MET A 1 100 ? -43.299 -1.310 44.773 1.00 59.16 100 MET A C 1
ATOM 822 O O . MET A 1 100 ? -42.280 -0.715 44.425 1.00 59.16 100 MET A O 1
ATOM 826 N N . GLN A 1 101 ? -43.597 -1.536 46.053 1.00 60.41 101 GLN A N 1
ATOM 827 C CA . GLN A 1 101 ? -42.620 -1.418 47.133 1.00 60.41 101 GLN A CA 1
ATOM 828 C C . GLN A 1 101 ? -41.781 -2.702 47.212 1.00 60.41 101 GLN A C 1
ATOM 830 O O . GLN A 1 101 ? -42.333 -3.787 47.011 1.00 60.41 101 GLN A O 1
ATOM 835 N N . PRO A 1 102 ? -40.469 -2.612 47.502 1.00 59.84 102 PRO A N 1
ATOM 836 C CA . PRO A 1 102 ? -39.665 -3.796 47.771 1.00 59.84 102 PRO A CA 1
ATOM 837 C C . PRO A 1 102 ? -40.277 -4.549 48.957 1.00 59.84 102 PRO A C 1
ATOM 839 O O . PRO A 1 102 ? -40.534 -3.964 50.009 1.00 59.84 102 PRO A O 1
ATOM 842 N N . VAL A 1 103 ? -40.574 -5.833 48.760 1.00 58.06 103 VAL A N 1
ATOM 843 C CA . VAL A 1 103 ? -41.190 -6.671 49.790 1.00 58.06 103 VAL A CA 1
ATOM 844 C C . VAL A 1 103 ? -40.119 -6.966 50.839 1.00 58.06 103 VAL A C 1
ATOM 846 O O . VAL A 1 103 ? -39.203 -7.747 50.602 1.00 58.06 103 VAL A O 1
ATOM 849 N N . THR A 1 104 ? -40.181 -6.285 51.981 1.00 57.41 104 THR A N 1
ATOM 850 C CA . THR A 1 104 ? -39.367 -6.618 53.156 1.00 57.41 104 THR A CA 1
ATOM 851 C C . THR A 1 104 ? -39.750 -8.020 53.638 1.00 57.41 104 THR A C 1
ATOM 853 O O . THR A 1 104 ? -40.925 -8.386 53.571 1.00 57.41 104 THR A O 1
ATOM 856 N N . ALA A 1 105 ? -38.775 -8.778 54.154 1.00 58.72 105 ALA A N 1
ATOM 857 C CA . ALA A 1 105 ? -38.889 -10.177 54.602 1.00 58.72 105 ALA A CA 1
ATOM 858 C C . ALA A 1 105 ? -40.034 -10.479 55.602 1.00 58.72 105 ALA A C 1
ATOM 860 O O . ALA A 1 105 ? -40.329 -11.634 55.875 1.00 58.72 105 ALA A O 1
ATOM 861 N N . ASP A 1 106 ? -40.703 -9.449 56.117 1.00 55.22 106 ASP A N 1
ATOM 862 C CA . ASP A 1 106 ? -41.856 -9.525 57.016 1.00 55.22 106 ASP A CA 1
ATOM 863 C C . ASP A 1 106 ? -43.211 -9.727 56.288 1.00 55.22 106 ASP A C 1
ATOM 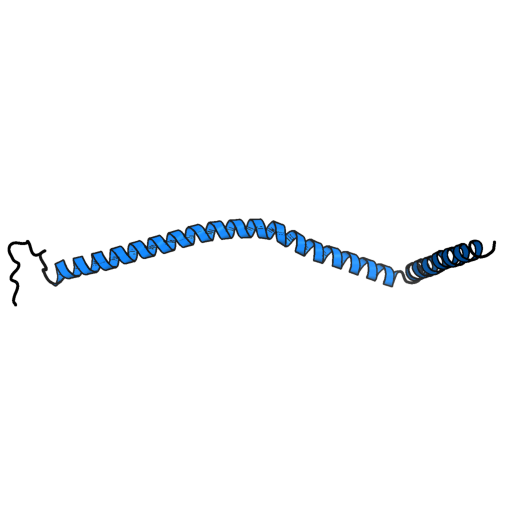865 O O . ASP A 1 106 ? -44.247 -9.912 56.920 1.00 55.22 106 ASP A O 1
ATOM 869 N N . LYS A 1 107 ? -43.245 -9.688 54.944 1.00 55.03 107 LYS A N 1
ATOM 870 C CA . LYS A 1 107 ? -44.482 -9.817 54.135 1.00 55.03 107 LYS A CA 1
ATOM 871 C C . LYS A 1 107 ? -44.457 -10.950 53.104 1.00 55.03 107 LYS A C 1
ATOM 873 O O . LYS A 1 107 ? -45.182 -10.897 52.110 1.00 55.03 107 LYS A O 1
ATOM 878 N N . GLU A 1 108 ? -43.651 -11.984 53.321 1.00 51.84 108 GLU A N 1
ATOM 879 C CA . GLU A 1 108 ? -43.670 -13.180 52.477 1.00 51.84 108 GLU A CA 1
ATOM 880 C C . GLU A 1 108 ? -44.745 -14.163 52.970 1.00 51.84 108 GLU A C 1
ATOM 882 O O . GLU A 1 108 ? -44.626 -14.756 54.040 1.00 51.84 108 GLU A O 1
ATOM 887 N N . LYS A 1 109 ? -45.823 -14.343 52.195 1.00 58.34 109 LYS A N 1
ATOM 888 C CA . LYS A 1 109 ? -46.801 -15.415 52.429 1.00 58.34 109 LYS A CA 1
ATOM 889 C C . LYS A 1 109 ? -46.674 -16.444 51.313 1.00 58.34 109 LYS A C 1
ATOM 891 O O . LYS A 1 109 ? -47.225 -16.262 50.230 1.00 58.34 109 LYS A O 1
ATOM 896 N N . VAL A 1 110 ? -45.936 -17.517 51.591 1.00 60.19 110 VAL A N 1
ATOM 897 C CA . VAL A 1 110 ? -45.829 -18.682 50.705 1.00 60.19 110 VAL A CA 1
ATOM 898 C C . VAL A 1 110 ? -47.177 -19.399 50.700 1.00 60.19 110 VAL A C 1
ATOM 900 O O . VAL A 1 110 ? -47.634 -19.891 51.731 1.00 60.19 110 VAL A O 1
ATOM 903 N N . ILE A 1 111 ? -47.828 -19.429 49.542 1.00 57.78 111 ILE A N 1
ATOM 904 C CA . ILE A 1 111 ? -49.044 -20.212 49.322 1.00 57.78 111 ILE A CA 1
ATOM 905 C C . ILE A 1 111 ? -48.599 -21.488 48.607 1.00 57.78 111 ILE A C 1
ATOM 907 O O . ILE A 1 111 ? -47.970 -21.409 47.552 1.00 57.78 111 ILE A O 1
ATOM 911 N N . ARG A 1 112 ? -48.840 -22.633 49.250 1.00 44.91 112 ARG A N 1
ATOM 912 C CA . ARG A 1 112 ? -48.502 -23.973 48.757 1.00 44.91 112 ARG A CA 1
ATOM 913 C C . ARG A 1 112 ? -49.552 -24.477 47.774 1.00 44.91 112 ARG A C 1
ATOM 915 O O . ARG A 1 112 ? -50.741 -24.159 47.998 1.00 44.91 112 ARG A O 1
#

pLDDT: mean 70.63, std 13.21, range [44.91, 94.69]

Radius of gyration: 42.07 Å; chains: 1; bounding box: 94×38×95 Å

Foldseek 3Di:
DPDVVVVVVVVVVVVVVVVVVVVCVCPVCVPVVVVVVVVVVVVVVVVVVVVVCVVVVVVVVVVVVVVVVVVVVVVVVVVVVVVVCVVVVVVVCCCPVVVDDDDDPVPDDDDD